Protein AF-A0A1H5TWG8-F1 (afdb_monomer_lite)

pLDDT: mean 92.1, std 9.56, range [38.22, 97.94]

Secondary structure (DSSP, 8-state):
--HHHHTTS-HHHHHHHHHHHHHHHHHHHHHHHTTS-SS--HHHHHHHHHHHHHHHHSSGGGGGGHHHHHHHHHHHHHHHTTSS-HHHHHHHHHHHHHTT-

Foldseek 3Di:
DDLVVLLVDDLLRLLVVLLVLLVVLVVLVVCCVVVVDPDRCNVVSLVVSVVSLVSSCPNPVNVVCNVVSVVLNVLSVCDVVVVDDPVVNNVVSVVSVVVVD

Sequence (101 aa):
MTCENWYKLDIKEQLSNIHGEVKRLIRARNNFRNGTAKEDHSDSYLEKIKNLIFMTYTDPKNFRRERELLEEENEILRWYNGEVDDDYIMRYWKQYTDAIS

Radius of gyration: 13.83 Å; chains: 1; bounding box: 32×29×39 Å

Structure (mmCIF, N/CA/C/O backbone):
data_AF-A0A1H5TWG8-F1
#
_entry.id   AF-A0A1H5TWG8-F1
#
loop_
_atom_site.group_PDB
_atom_site.id
_atom_site.type_symbol
_atom_site.label_atom_id
_atom_site.label_alt_id
_atom_site.label_comp_id
_atom_site.label_asym_id
_atom_site.label_entity_id
_atom_site.label_seq_id
_atom_site.pdbx_PDB_ins_code
_atom_site.Cartn_x
_atom_site.Cartn_y
_atom_site.Cartn_z
_atom_site.occupancy
_atom_site.B_iso_or_equiv
_atom_site.auth_seq_id
_atom_site.auth_comp_id
_atom_site.auth_asym_id
_atom_site.auth_atom_id
_atom_site.pdbx_PDB_model_num
ATOM 1 N N . MET A 1 1 ? 13.201 -5.780 6.011 1.00 65.19 1 MET A N 1
ATOM 2 C CA . MET A 1 1 ? 13.244 -6.136 4.576 1.00 65.19 1 MET A CA 1
ATOM 3 C C . MET A 1 1 ? 14.327 -5.282 3.941 1.00 65.19 1 MET A C 1
ATOM 5 O O . MET A 1 1 ? 14.375 -4.109 4.275 1.00 65.19 1 MET A O 1
ATOM 9 N N . THR A 1 2 ? 15.235 -5.849 3.148 1.00 82.50 2 THR A N 1
ATOM 10 C CA . THR A 1 2 ? 16.319 -5.093 2.486 1.00 82.50 2 THR A CA 1
ATOM 11 C C . THR A 1 2 ? 15.939 -4.781 1.037 1.00 82.50 2 THR A C 1
ATOM 13 O O . THR A 1 2 ? 15.143 -5.522 0.455 1.00 82.50 2 THR A O 1
ATOM 16 N N . CYS A 1 3 ? 16.524 -3.737 0.435 1.00 82.62 3 CYS A N 1
ATOM 17 C CA . CYS A 1 3 ? 16.331 -3.427 -0.990 1.00 82.62 3 CYS A CA 1
ATOM 18 C C . CYS A 1 3 ? 16.688 -4.612 -1.890 1.00 82.62 3 CYS A C 1
ATOM 20 O O . CYS A 1 3 ? 15.927 -4.950 -2.786 1.00 82.62 3 CYS A O 1
ATOM 22 N N . GLU A 1 4 ? 17.772 -5.326 -1.584 1.00 84.69 4 GLU A N 1
ATOM 23 C CA . GLU A 1 4 ? 18.186 -6.510 -2.347 1.00 84.69 4 GLU A CA 1
ATOM 24 C C . GLU A 1 4 ? 17.131 -7.620 -2.370 1.00 84.69 4 GLU A C 1
ATOM 26 O O . GLU A 1 4 ? 16.953 -8.282 -3.388 1.00 84.69 4 GLU A O 1
ATOM 31 N N . ASN A 1 5 ? 16.425 -7.846 -1.258 1.00 90.12 5 ASN A N 1
ATOM 32 C CA . ASN A 1 5 ? 15.358 -8.844 -1.221 1.00 90.12 5 ASN A CA 1
ATOM 33 C C . ASN A 1 5 ? 14.079 -8.332 -1.891 1.00 90.12 5 ASN A C 1
ATOM 35 O O . ASN A 1 5 ? 13.380 -9.120 -2.517 1.00 90.12 5 ASN A O 1
ATOM 39 N N . TRP A 1 6 ? 13.803 -7.028 -1.815 1.00 94.19 6 TRP A N 1
ATOM 40 C CA . TRP A 1 6 ? 12.680 -6.407 -2.521 1.00 94.19 6 TRP A CA 1
ATOM 41 C C . TRP A 1 6 ? 12.845 -6.466 -4.042 1.00 94.19 6 TRP A C 1
ATOM 43 O O . TRP A 1 6 ? 11.889 -6.737 -4.761 1.00 94.19 6 TRP A O 1
ATOM 53 N N . TYR A 1 7 ? 14.067 -6.270 -4.541 1.00 94.50 7 TYR A N 1
ATOM 54 C CA . TYR A 1 7 ? 14.346 -6.219 -5.980 1.00 94.50 7 TYR A CA 1
ATOM 55 C C . TYR A 1 7 ? 14.335 -7.608 -6.637 1.00 94.50 7 TYR A C 1
ATOM 57 O O . TYR A 1 7 ? 14.341 -7.716 -7.862 1.00 94.50 7 TYR A O 1
ATOM 65 N N . LYS A 1 8 ? 14.275 -8.686 -5.848 1.00 94.88 8 LYS A N 1
ATOM 66 C CA . LYS A 1 8 ? 14.068 -10.050 -6.363 1.00 94.88 8 LYS A CA 1
ATOM 67 C C . LYS A 1 8 ? 12.614 -10.334 -6.736 1.00 94.88 8 LYS A C 1
ATOM 69 O O . LYS A 1 8 ? 12.384 -11.222 -7.546 1.00 94.88 8 LYS A O 1
ATOM 74 N N . LEU A 1 9 ? 11.671 -9.601 -6.148 1.00 94.75 9 LEU A N 1
ATOM 75 C CA . LEU A 1 9 ? 10.240 -9.752 -6.401 1.00 94.75 9 LEU A CA 1
ATOM 76 C C . LEU A 1 9 ? 9.872 -9.165 -7.760 1.00 94.75 9 LEU A C 1
ATOM 78 O O . LEU A 1 9 ? 10.418 -8.126 -8.133 1.00 94.75 9 LEU A O 1
ATOM 82 N N . ASP A 1 10 ? 8.933 -9.759 -8.486 1.00 93.56 10 ASP A N 1
ATOM 83 C CA . ASP A 1 10 ? 8.351 -9.085 -9.647 1.00 93.56 10 ASP A CA 1
ATOM 84 C C . ASP A 1 10 ? 7.471 -7.885 -9.223 1.00 93.56 10 ASP A C 1
ATOM 86 O O . ASP A 1 10 ? 7.149 -7.698 -8.047 1.00 93.56 10 ASP A O 1
ATOM 90 N N . ILE A 1 11 ? 7.083 -7.031 -10.176 1.00 92.38 11 ILE A N 1
ATOM 91 C CA . ILE A 1 11 ? 6.276 -5.834 -9.874 1.00 92.38 11 ILE A CA 1
ATOM 92 C C . ILE A 1 11 ? 4.939 -6.183 -9.205 1.00 92.38 11 ILE A C 1
ATOM 94 O O . ILE A 1 11 ? 4.448 -5.444 -8.356 1.00 92.38 11 ILE A O 1
ATOM 98 N N . LYS A 1 12 ? 4.346 -7.326 -9.546 1.00 91.44 12 LYS A N 1
ATOM 99 C CA . LYS A 1 12 ? 3.057 -7.751 -9.005 1.00 91.44 12 LYS A CA 1
ATOM 100 C C . LYS A 1 12 ? 3.206 -8.226 -7.563 1.00 91.44 12 LYS A C 1
ATOM 102 O O . LYS A 1 12 ? 2.372 -7.896 -6.725 1.00 91.44 12 LYS A O 1
ATOM 107 N N . GLU A 1 13 ? 4.275 -8.948 -7.252 1.00 93.88 13 GLU A N 1
ATOM 108 C CA . GLU A 1 13 ? 4.648 -9.328 -5.893 1.00 93.88 13 GLU A CA 1
ATOM 109 C C . GLU A 1 13 ? 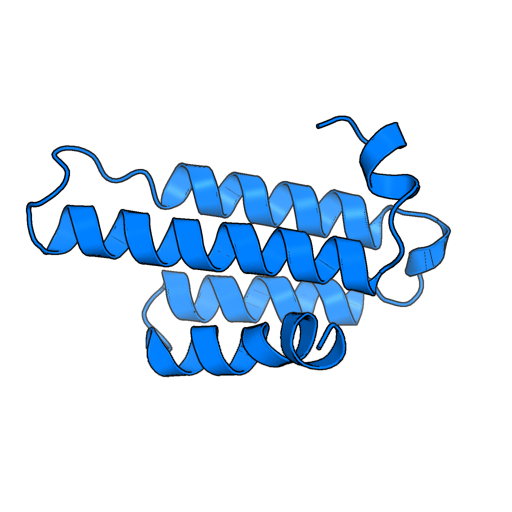4.959 -8.094 -5.037 1.00 93.88 13 GLU A C 1
ATOM 111 O O . GLU A 1 13 ? 4.497 -8.015 -3.896 1.00 93.88 13 GLU A O 1
ATOM 116 N N . GLN A 1 14 ? 5.680 -7.106 -5.579 1.00 95.12 14 GLN A N 1
ATOM 117 C CA . GLN A 1 14 ? 5.945 -5.829 -4.901 1.00 95.12 14 GLN A CA 1
ATOM 118 C C . GLN A 1 14 ? 4.629 -5.106 -4.559 1.00 95.12 14 GLN A C 1
ATOM 120 O O . GLN A 1 14 ? 4.383 -4.785 -3.393 1.00 95.12 14 GLN A O 1
ATOM 125 N N . LEU A 1 15 ? 3.730 -4.947 -5.537 1.00 94.75 15 LEU A N 1
ATOM 126 C CA . LEU A 1 15 ? 2.422 -4.302 -5.348 1.00 94.75 15 LEU A CA 1
ATOM 127 C C . LEU A 1 15 ? 1.492 -5.095 -4.412 1.00 94.75 15 LEU A C 1
ATOM 129 O O . LEU A 1 15 ? 0.803 -4.509 -3.578 1.00 94.75 15 LEU A O 1
ATOM 133 N N . SER A 1 16 ? 1.510 -6.428 -4.474 1.00 94.00 16 SER A N 1
ATOM 134 C CA . SER A 1 16 ? 0.769 -7.301 -3.551 1.00 94.00 16 SER A CA 1
ATOM 135 C C . SER A 1 16 ? 1.247 -7.145 -2.100 1.00 94.00 16 SER A C 1
ATOM 137 O O . SER A 1 16 ? 0.434 -7.063 -1.174 1.00 94.00 16 SER A O 1
ATOM 139 N N . ASN A 1 17 ? 2.561 -7.029 -1.882 1.00 94.94 17 ASN A N 1
ATOM 140 C CA . ASN A 1 17 ? 3.110 -6.745 -0.555 1.00 94.94 17 ASN A CA 1
ATOM 141 C C . ASN A 1 17 ? 2.690 -5.354 -0.054 1.00 94.94 17 ASN A C 1
ATOM 143 O O . ASN A 1 17 ? 2.296 -5.232 1.108 1.00 94.94 17 ASN A O 1
ATOM 147 N N . ILE A 1 18 ? 2.700 -4.332 -0.921 1.00 95.88 18 ILE A N 1
ATOM 148 C CA . ILE A 1 18 ? 2.202 -2.989 -0.578 1.00 95.88 18 ILE A CA 1
ATOM 149 C C . ILE A 1 18 ? 0.714 -3.046 -0.204 1.00 95.88 18 ILE A C 1
ATOM 151 O O . ILE A 1 18 ? 0.339 -2.527 0.847 1.00 95.88 18 ILE A O 1
ATOM 155 N N . HIS A 1 19 ? -0.123 -3.763 -0.963 1.00 95.50 19 HIS A N 1
ATOM 156 C CA . HIS A 1 19 ? -1.532 -3.980 -0.609 1.00 95.50 19 HIS A CA 1
ATOM 157 C C . HIS A 1 19 ? -1.681 -4.613 0.787 1.00 95.50 19 HIS A C 1
ATOM 159 O O . HIS A 1 19 ? -2.549 -4.223 1.573 1.00 95.50 19 HIS A O 1
ATOM 165 N N . GLY A 1 20 ? -0.820 -5.572 1.137 1.00 95.50 20 GLY A N 1
ATOM 166 C CA . GLY A 1 20 ? -0.776 -6.150 2.480 1.00 95.50 20 GLY A CA 1
ATOM 167 C C . GLY A 1 20 ? -0.555 -5.102 3.577 1.00 95.50 20 GLY A C 1
ATOM 168 O O . GLY A 1 20 ? -1.195 -5.174 4.628 1.00 95.50 20 GLY A O 1
ATOM 169 N N . GLU A 1 21 ? 0.298 -4.110 3.331 1.00 96.62 21 GLU A N 1
ATOM 170 C CA . GLU A 1 21 ? 0.524 -2.991 4.250 1.00 96.62 21 GLU A CA 1
ATOM 171 C C . GLU A 1 21 ? -0.637 -1.987 4.249 1.00 96.62 21 GLU A C 1
ATOM 173 O O . GLU A 1 21 ? -1.015 -1.526 5.323 1.00 96.62 21 GLU A O 1
ATOM 178 N N . VAL A 1 22 ? -1.289 -1.735 3.107 1.00 96.69 22 VAL A N 1
ATOM 179 C CA . VAL A 1 22 ? -2.526 -0.927 3.032 1.00 96.69 22 VAL A CA 1
ATOM 180 C C . VAL A 1 22 ? -3.623 -1.522 3.922 1.00 96.69 22 VAL A C 1
ATOM 182 O O . VAL A 1 22 ? -4.247 -0.813 4.712 1.00 96.69 22 VAL A O 1
ATOM 185 N N . LYS A 1 23 ? -3.808 -2.849 3.903 1.00 96.38 23 LYS A N 1
ATOM 186 C CA . LYS A 1 23 ? -4.756 -3.527 4.810 1.00 96.38 23 LYS A CA 1
ATOM 187 C C . LYS A 1 23 ? -4.402 -3.316 6.283 1.00 96.38 23 LYS A C 1
ATOM 189 O O . LYS A 1 23 ? -5.294 -3.158 7.119 1.00 96.38 23 LYS A O 1
ATOM 194 N N . ARG A 1 24 ? -3.108 -3.338 6.622 1.00 96.69 24 ARG A N 1
ATOM 195 C CA . ARG A 1 24 ? -2.637 -3.112 8.000 1.00 96.69 24 ARG A CA 1
ATOM 196 C C . ARG A 1 24 ? -2.827 -1.662 8.429 1.00 96.69 24 ARG A C 1
ATOM 198 O O . ARG A 1 24 ? -3.261 -1.446 9.556 1.00 96.69 24 ARG A O 1
ATOM 205 N N . LEU A 1 25 ? -2.579 -0.714 7.529 1.00 97.44 25 LEU A N 1
ATOM 206 C CA . LEU A 1 25 ? -2.832 0.711 7.712 1.00 97.44 25 LEU A CA 1
ATOM 207 C C . LEU A 1 25 ? -4.310 0.973 8.054 1.00 97.44 25 LEU A C 1
ATOM 209 O O . LEU A 1 25 ? -4.606 1.555 9.099 1.00 97.44 25 LEU A O 1
ATOM 213 N N . ILE A 1 26 ? -5.235 0.461 7.234 1.00 96.38 26 ILE A N 1
ATOM 214 C CA . ILE A 1 26 ? -6.686 0.582 7.461 1.00 96.38 26 ILE A CA 1
ATOM 215 C C . ILE A 1 26 ? -7.077 -0.034 8.804 1.00 96.38 26 ILE A C 1
ATOM 217 O O . ILE A 1 26 ? -7.763 0.588 9.617 1.00 96.38 26 ILE A O 1
ATOM 221 N N . ARG A 1 27 ? -6.593 -1.252 9.077 1.00 96.69 27 ARG A N 1
ATOM 222 C CA . ARG A 1 27 ? -6.879 -1.949 10.334 1.00 96.69 27 ARG A CA 1
ATOM 223 C C . ARG A 1 27 ? -6.359 -1.185 11.551 1.00 96.69 27 ARG A C 1
ATOM 225 O O . ARG A 1 27 ? -7.063 -1.135 12.555 1.00 96.69 27 ARG A O 1
ATOM 232 N N . ALA A 1 28 ? -5.161 -0.608 11.481 1.00 96.19 28 ALA A N 1
ATOM 233 C CA . ALA A 1 28 ? -4.587 0.181 12.569 1.00 96.19 28 ALA A CA 1
ATOM 234 C C . ALA A 1 28 ? -5.460 1.404 12.882 1.00 96.19 28 ALA A C 1
ATOM 236 O O . ALA A 1 28 ? -5.881 1.567 14.028 1.00 96.19 28 ALA A O 1
ATOM 237 N N . ARG A 1 29 ? -5.829 2.173 11.847 1.00 95.88 29 ARG A N 1
ATOM 238 C CA . ARG A 1 29 ? -6.721 3.335 11.972 1.00 95.88 29 ARG A CA 1
ATOM 239 C C . ARG A 1 29 ? -8.070 2.952 12.581 1.00 95.88 29 ARG A C 1
ATOM 241 O O . ARG A 1 29 ? -8.553 3.612 13.498 1.00 95.88 29 ARG A O 1
ATOM 248 N N . ASN A 1 30 ? -8.676 1.867 12.101 1.00 95.62 30 ASN A N 1
ATOM 249 C CA . ASN A 1 30 ? -9.989 1.426 12.573 1.00 95.62 30 ASN A CA 1
ATOM 250 C C . ASN A 1 30 ? -9.948 0.895 14.005 1.00 95.62 30 ASN A C 1
ATOM 252 O O . ASN A 1 30 ? -10.844 1.210 14.783 1.00 95.62 30 ASN A O 1
ATOM 256 N N . ASN A 1 31 ? -8.897 0.157 14.373 1.00 96.38 31 ASN A N 1
ATOM 257 C CA . ASN A 1 31 ? -8.692 -0.302 15.745 1.00 96.38 31 ASN A CA 1
ATOM 258 C C . ASN A 1 31 ? -8.525 0.864 16.726 1.00 96.38 31 ASN A C 1
ATOM 260 O O . ASN A 1 31 ? -8.987 0.777 17.859 1.00 96.38 31 ASN A O 1
ATOM 264 N N . PHE A 1 32 ? -7.855 1.942 16.321 1.00 96.06 32 PHE A N 1
ATOM 265 C CA . PHE A 1 32 ? -7.745 3.130 17.161 1.00 96.06 32 PHE A CA 1
ATOM 266 C C . PHE A 1 32 ? -9.098 3.849 17.272 1.00 96.06 32 PHE A C 1
ATOM 268 O O . PHE A 1 32 ? -9.599 4.074 18.372 1.00 96.06 32 PHE A O 1
ATOM 275 N N . ARG A 1 33 ? -9.757 4.112 16.134 1.00 94.19 33 ARG A N 1
ATOM 276 C CA . ARG A 1 33 ? -11.063 4.798 16.081 1.00 94.19 33 ARG A CA 1
ATOM 277 C C . ARG A 1 33 ? -12.169 4.087 16.861 1.00 94.19 33 ARG A C 1
ATOM 279 O O . ARG A 1 33 ? -13.025 4.755 17.431 1.00 94.19 33 ARG A O 1
ATOM 286 N N . ASN A 1 34 ? -12.175 2.755 16.879 1.00 96.06 34 ASN A N 1
ATOM 287 C CA . ASN A 1 34 ? -13.185 1.968 17.591 1.00 96.06 34 ASN A CA 1
ATOM 288 C C . ASN A 1 34 ? -12.790 1.624 19.043 1.00 96.06 34 ASN A C 1
ATOM 290 O O . ASN A 1 34 ? -13.517 0.886 19.707 1.00 96.06 34 ASN A O 1
ATOM 294 N N . GLY A 1 35 ? -11.648 2.123 19.531 1.00 94.88 35 GLY A N 1
ATOM 295 C CA . GLY A 1 35 ? -11.166 1.891 20.895 1.00 94.88 35 GLY A CA 1
ATOM 296 C C . GLY A 1 35 ? -10.581 0.497 21.157 1.00 9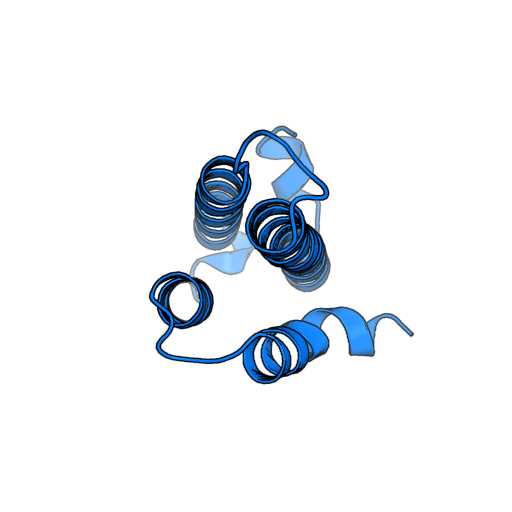4.88 35 GLY A C 1
ATOM 297 O O . GLY A 1 35 ? -10.305 0.165 22.309 1.00 94.88 35 GLY A O 1
ATOM 298 N N . THR A 1 36 ? -10.368 -0.324 20.123 1.00 96.50 36 THR A N 1
ATOM 299 C CA . THR A 1 36 ? -9.693 -1.631 20.250 1.00 96.50 36 THR A CA 1
ATOM 300 C C . THR A 1 36 ? -8.201 -1.471 20.561 1.00 96.50 36 THR A C 1
ATOM 302 O O . THR A 1 36 ? -7.628 -2.291 21.279 1.00 96.50 36 THR A O 1
ATOM 305 N N . ALA A 1 37 ? -7.559 -0.428 20.027 1.00 94.56 37 ALA A N 1
ATOM 306 C CA . ALA A 1 37 ? -6.157 -0.093 20.269 1.00 94.56 37 ALA A CA 1
ATOM 307 C C . ALA A 1 37 ? -6.030 1.234 21.030 1.00 94.56 37 ALA A C 1
ATOM 309 O O . ALA A 1 37 ? -6.788 2.171 20.796 1.00 94.56 37 ALA A O 1
ATOM 310 N N . LYS A 1 38 ? -5.043 1.310 21.932 1.00 92.62 38 LYS A N 1
ATOM 311 C CA . LYS A 1 38 ? -4.742 2.524 22.713 1.00 92.62 38 LYS A CA 1
ATOM 312 C C . LYS A 1 38 ? -3.941 3.564 21.929 1.00 92.62 38 LYS A C 1
ATOM 314 O O . LYS A 1 38 ? -3.996 4.739 22.264 1.00 92.62 38 LYS A O 1
ATOM 319 N N . GLU A 1 39 ? -3.193 3.121 20.925 1.00 93.75 39 GLU A N 1
ATOM 320 C CA . GLU A 1 39 ? -2.309 3.947 20.107 1.00 93.75 39 GLU A CA 1
ATOM 321 C C . GLU A 1 39 ? -2.697 3.817 18.635 1.00 93.75 39 GLU A C 1
ATOM 323 O O . GLU A 1 39 ? -3.113 2.742 18.187 1.00 93.75 39 GLU A O 1
ATOM 328 N N . ASP A 1 40 ? -2.551 4.912 17.889 1.00 93.31 40 ASP A N 1
ATOM 329 C CA . ASP A 1 40 ? -2.707 4.913 16.441 1.00 93.31 40 ASP A CA 1
ATOM 330 C C . ASP A 1 40 ? -1.361 4.601 15.780 1.00 93.31 40 ASP A C 1
ATOM 332 O O . ASP A 1 40 ? -0.400 5.361 15.882 1.00 93.31 40 ASP A O 1
ATOM 336 N N . HIS A 1 41 ? -1.285 3.457 15.104 1.00 93.19 41 HIS A N 1
ATOM 337 C CA . HIS A 1 41 ? -0.100 3.051 14.347 1.00 93.19 41 HIS A CA 1
ATOM 338 C C . HIS A 1 41 ? -0.247 3.290 12.840 1.00 93.19 41 HIS A C 1
ATOM 340 O O . HIS A 1 41 ? 0.600 2.825 12.073 1.00 93.19 41 HIS A O 1
ATOM 346 N N . SER A 1 42 ? -1.311 3.967 12.396 1.00 94.12 42 SER A N 1
ATOM 347 C CA . SER A 1 42 ? -1.551 4.218 10.973 1.00 94.12 42 SER A CA 1
ATOM 348 C C . SER A 1 42 ? -0.377 4.955 10.319 1.00 94.12 42 SER A C 1
ATOM 350 O O . SER A 1 42 ? 0.124 4.491 9.299 1.00 94.12 42 SER A O 1
ATOM 352 N N . ASP A 1 43 ? 0.179 5.980 10.961 1.00 95.12 43 ASP A N 1
ATOM 353 C CA . ASP A 1 43 ? 1.335 6.738 10.449 1.00 95.12 43 ASP A CA 1
ATOM 354 C C . ASP A 1 43 ? 2.550 5.850 10.163 1.00 95.12 43 ASP A C 1
ATOM 356 O O . ASP A 1 43 ? 3.201 5.973 9.127 1.00 95.12 43 ASP A O 1
ATOM 360 N N . SER A 1 44 ? 2.829 4.889 11.048 1.00 96.00 44 SER A N 1
ATOM 361 C CA . SER A 1 44 ? 3.946 3.958 10.869 1.00 96.00 44 SER A CA 1
ATOM 362 C C . SER A 1 44 ? 3.758 3.069 9.636 1.00 96.00 44 SER A C 1
ATOM 364 O O . SER A 1 44 ? 4.716 2.815 8.900 1.00 96.00 44 SER A O 1
ATOM 366 N N . TYR A 1 45 ? 2.527 2.617 9.379 1.00 96.81 45 TYR A N 1
ATOM 367 C CA . TYR A 1 45 ? 2.222 1.852 8.172 1.00 96.81 45 TYR A CA 1
ATOM 368 C C . TYR A 1 45 ? 2.262 2.719 6.914 1.00 96.81 45 TYR A C 1
ATOM 370 O O . TYR A 1 45 ? 2.758 2.250 5.890 1.00 96.81 45 TYR A O 1
ATOM 378 N N . LEU A 1 46 ? 1.804 3.971 6.986 1.00 97.44 46 LEU A N 1
ATOM 379 C CA . LEU A 1 46 ? 1.880 4.907 5.865 1.00 97.44 46 LEU A CA 1
ATOM 380 C C . LEU A 1 46 ? 3.335 5.161 5.452 1.00 97.44 46 LEU A C 1
ATOM 382 O O . LEU A 1 46 ? 3.675 5.015 4.280 1.00 97.44 46 LEU A O 1
ATOM 386 N N . GLU A 1 47 ? 4.217 5.458 6.405 1.00 97.06 47 GLU A N 1
ATOM 387 C CA . GLU A 1 47 ? 5.640 5.669 6.114 1.00 97.06 47 GLU A CA 1
ATOM 388 C C . GLU A 1 47 ? 6.304 4.407 5.555 1.00 97.06 47 GLU A C 1
ATOM 390 O O . GLU A 1 47 ? 7.127 4.465 4.638 1.00 97.06 47 GLU A O 1
ATOM 395 N N . LYS A 1 48 ? 5.914 3.226 6.042 1.00 96.38 48 LYS A N 1
ATOM 396 C CA . LYS A 1 48 ? 6.384 1.963 5.467 1.00 96.38 48 LYS A CA 1
ATOM 397 C C . LYS A 1 48 ? 5.927 1.789 4.016 1.00 96.38 48 LYS A C 1
ATOM 399 O O . LYS A 1 48 ? 6.736 1.390 3.185 1.00 96.38 48 LYS A O 1
ATOM 404 N N . ILE A 1 49 ? 4.669 2.092 3.707 1.00 96.69 49 ILE A N 1
ATOM 405 C CA . ILE A 1 49 ? 4.123 2.037 2.345 1.00 96.69 49 ILE A CA 1
ATOM 406 C C . ILE A 1 49 ? 4.899 2.969 1.414 1.00 96.69 49 ILE A C 1
ATOM 408 O O . ILE A 1 49 ? 5.355 2.509 0.370 1.00 96.69 49 ILE A O 1
ATOM 412 N N . LYS A 1 50 ? 5.111 4.233 1.803 1.00 96.25 50 LYS A N 1
ATOM 413 C CA . LYS A 1 50 ? 5.886 5.196 1.001 1.00 96.25 50 LYS A CA 1
ATOM 414 C C . LYS A 1 50 ? 7.289 4.682 0.703 1.00 96.25 50 LYS A C 1
ATOM 416 O O . LYS A 1 50 ? 7.739 4.725 -0.436 1.00 96.25 50 LYS A O 1
ATOM 421 N N . ASN A 1 51 ? 7.954 4.104 1.704 1.00 95.81 51 ASN A N 1
ATOM 422 C CA . ASN A 1 51 ? 9.264 3.483 1.512 1.00 95.81 51 ASN A CA 1
ATOM 423 C C . ASN A 1 51 ? 9.217 2.303 0.528 1.00 95.81 51 ASN A C 1
ATOM 425 O O . ASN A 1 51 ? 10.113 2.162 -0.300 1.00 95.81 51 ASN A O 1
ATOM 429 N N . LEU A 1 52 ? 8.181 1.461 0.578 1.00 96.12 52 LEU A N 1
ATOM 430 C CA . LEU A 1 52 ? 8.028 0.355 -0.372 1.00 96.12 52 LEU A CA 1
ATOM 431 C C . LEU A 1 52 ? 7.741 0.853 -1.794 1.00 96.12 52 LEU A C 1
ATOM 433 O O . LEU A 1 52 ? 8.304 0.309 -2.743 1.00 96.12 52 LEU A O 1
ATOM 437 N N . ILE A 1 53 ? 6.920 1.893 -1.957 1.00 95.38 53 ILE A 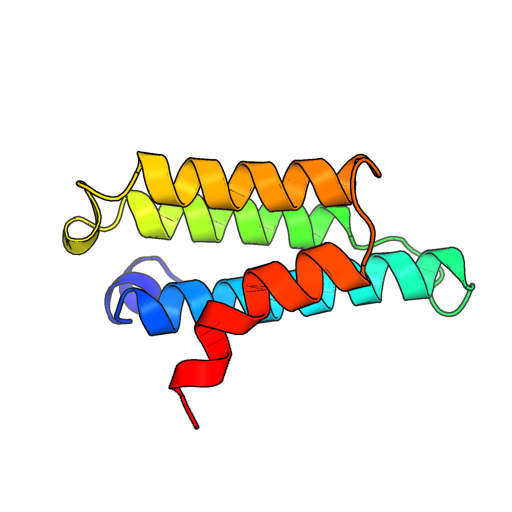N 1
ATOM 438 C CA . ILE A 1 53 ? 6.681 2.548 -3.253 1.00 95.38 53 ILE A CA 1
ATOM 439 C C . ILE A 1 53 ? 7.991 3.132 -3.787 1.00 95.38 53 ILE A C 1
ATOM 441 O O . ILE A 1 53 ? 8.367 2.836 -4.923 1.00 95.38 53 ILE A O 1
ATOM 445 N N . PHE A 1 54 ? 8.742 3.841 -2.939 1.00 93.75 54 PHE A N 1
ATOM 446 C CA . PHE A 1 54 ? 10.070 4.362 -3.255 1.00 93.75 54 PHE A CA 1
ATOM 447 C C . PHE A 1 54 ? 11.014 3.277 -3.765 1.00 93.75 54 PHE A C 1
ATOM 449 O O . PHE A 1 54 ? 11.580 3.381 -4.855 1.00 93.75 54 PHE A O 1
ATOM 456 N N . MET A 1 55 ? 11.139 2.182 -3.017 1.00 94.56 55 MET A N 1
ATOM 457 C CA . MET A 1 55 ? 11.947 1.033 -3.426 1.00 94.56 55 MET A CA 1
ATOM 458 C C . MET A 1 55 ? 11.438 0.403 -4.730 1.00 94.56 55 MET A C 1
ATOM 460 O O . MET A 1 55 ? 12.225 -0.126 -5.505 1.00 94.56 55 MET A O 1
ATOM 464 N N . THR A 1 56 ? 10.132 0.443 -4.989 1.00 95.12 56 THR A N 1
ATOM 465 C CA . THR A 1 56 ? 9.535 -0.149 -6.192 1.00 95.12 56 THR A CA 1
ATOM 466 C C . THR A 1 56 ? 9.859 0.660 -7.440 1.00 95.12 56 THR A C 1
ATOM 468 O O . THR A 1 56 ? 10.221 0.054 -8.445 1.00 95.12 56 THR A O 1
ATOM 471 N N . TYR A 1 57 ? 9.781 1.995 -7.405 1.00 92.31 57 TYR A N 1
ATOM 472 C CA . TYR A 1 57 ? 10.093 2.799 -8.595 1.00 92.31 57 TYR A CA 1
ATOM 473 C C . TYR A 1 57 ? 11.600 3.005 -8.801 1.00 92.31 57 TYR A C 1
ATOM 475 O O . TYR A 1 57 ? 12.041 3.188 -9.934 1.00 92.31 57 TYR A O 1
ATOM 483 N N . THR A 1 58 ? 12.398 2.939 -7.729 1.00 92.00 58 THR A N 1
ATOM 484 C CA . THR A 1 58 ? 13.872 2.969 -7.812 1.00 92.00 58 THR A CA 1
ATOM 485 C C . THR A 1 58 ? 14.487 1.619 -8.183 1.00 92.00 58 THR A C 1
ATOM 487 O O . THR A 1 58 ? 15.695 1.530 -8.416 1.00 92.00 58 THR A O 1
ATOM 490 N N . ASP A 1 59 ? 13.676 0.565 -8.276 1.00 93.69 59 ASP A N 1
ATOM 491 C CA . ASP A 1 59 ? 14.079 -0.701 -8.870 1.00 93.69 59 ASP A CA 1
ATOM 492 C C . ASP A 1 59 ? 14.353 -0.498 -10.374 1.00 93.69 59 ASP A C 1
ATOM 494 O O . ASP A 1 59 ? 13.442 -0.103 -11.114 1.00 93.69 59 ASP A O 1
ATOM 498 N N . PRO A 1 60 ? 15.572 -0.784 -10.875 1.00 91.88 60 PRO A N 1
ATOM 499 C CA . PRO A 1 60 ? 15.925 -0.555 -12.275 1.00 91.88 60 PRO A CA 1
ATOM 500 C C . PRO A 1 60 ? 14.974 -1.209 -13.283 1.00 91.88 60 PRO A C 1
ATOM 502 O O . PRO A 1 60 ? 14.820 -0.700 -14.395 1.00 91.88 60 PRO A O 1
ATOM 505 N N . LYS A 1 61 ? 14.303 -2.311 -12.916 1.00 93.62 61 LYS A N 1
ATOM 506 C CA . LYS A 1 61 ? 13.341 -2.980 -13.810 1.00 93.62 61 LYS A CA 1
ATOM 507 C C . LYS A 1 61 ? 12.009 -2.232 -13.949 1.00 93.62 61 LYS A C 1
ATOM 509 O O . LYS A 1 61 ? 11.286 -2.453 -14.918 1.00 93.62 61 LYS A O 1
ATOM 514 N N . ASN A 1 62 ? 11.710 -1.326 -13.021 1.00 92.81 62 ASN A N 1
ATOM 515 C CA . ASN A 1 62 ? 10.453 -0.588 -12.939 1.00 92.81 62 ASN A CA 1
ATOM 516 C C . ASN A 1 62 ? 10.592 0.892 -13.317 1.00 92.81 62 ASN A C 1
ATOM 518 O O . ASN A 1 62 ? 9.606 1.614 -13.230 1.00 92.81 62 ASN A O 1
ATOM 522 N N . PHE A 1 63 ? 11.760 1.360 -13.773 1.00 85.88 63 PHE A N 1
ATOM 523 C CA . PHE A 1 63 ? 12.037 2.797 -13.952 1.00 85.88 63 PHE A CA 1
ATOM 524 C C . PHE A 1 63 ? 11.001 3.561 -14.804 1.00 85.88 63 PHE A C 1
ATOM 526 O O . PHE A 1 63 ? 10.803 4.756 -14.627 1.00 85.88 63 PHE A O 1
ATOM 533 N N . ARG A 1 64 ? 10.321 2.884 -15.742 1.00 90.56 64 ARG A N 1
ATOM 534 C CA . ARG A 1 64 ? 9.282 3.488 -16.601 1.00 90.56 64 ARG A CA 1
ATOM 535 C C . ARG A 1 64 ? 7.918 3.639 -15.921 1.00 90.56 64 ARG A C 1
ATOM 537 O O . ARG A 1 64 ? 7.024 4.232 -16.512 1.00 90.56 64 ARG A O 1
ATOM 544 N N . ARG A 1 65 ? 7.755 3.077 -14.724 1.00 90.94 65 ARG A N 1
ATOM 545 C CA . ARG A 1 65 ? 6.504 3.019 -13.956 1.00 90.94 65 ARG A CA 1
ATOM 546 C C . ARG A 1 65 ? 6.470 4.018 -12.803 1.00 90.94 65 ARG A C 1
ATOM 548 O O . ARG A 1 65 ? 5.546 3.974 -12.006 1.00 90.94 65 ARG A O 1
ATOM 555 N N . GLU A 1 66 ? 7.450 4.917 -12.702 1.00 90.94 66 GLU A N 1
ATOM 556 C CA . GLU A 1 66 ? 7.507 5.932 -11.640 1.00 90.94 66 GLU A CA 1
ATOM 557 C C . GLU A 1 66 ? 6.189 6.698 -11.515 1.00 90.94 66 GLU A C 1
ATOM 559 O O . GLU A 1 66 ? 5.628 6.785 -10.430 1.00 90.94 66 GLU A O 1
ATOM 564 N N . ARG A 1 67 ? 5.643 7.171 -12.640 1.00 92.75 67 ARG A N 1
ATOM 565 C CA . ARG A 1 67 ? 4.365 7.883 -12.643 1.00 92.75 67 ARG A CA 1
ATOM 566 C C . ARG A 1 67 ? 3.211 7.026 -12.115 1.00 92.75 67 ARG A C 1
ATOM 568 O O . ARG A 1 67 ? 2.453 7.518 -11.292 1.00 92.75 67 ARG A O 1
ATOM 575 N N . GLU A 1 68 ? 3.095 5.778 -12.572 1.00 92.44 68 GLU A N 1
ATOM 576 C CA . GLU A 1 68 ? 2.066 4.842 -12.089 1.00 92.44 68 GLU A CA 1
ATOM 577 C C . GLU A 1 68 ? 2.186 4.680 -10.566 1.00 92.44 68 GLU A C 1
ATOM 579 O O . GLU A 1 68 ? 1.212 4.818 -9.843 1.00 92.44 68 GLU A O 1
ATOM 584 N N . LEU A 1 69 ? 3.404 4.483 -10.059 1.00 93.62 69 LEU A N 1
ATOM 585 C CA . LEU A 1 69 ? 3.670 4.264 -8.635 1.00 93.62 69 LEU A CA 1
ATOM 586 C C . LEU A 1 69 ? 3.413 5.508 -7.768 1.00 93.62 69 LEU A C 1
ATOM 588 O O . LEU A 1 69 ? 2.976 5.374 -6.627 1.00 93.62 69 LEU A O 1
ATOM 592 N N . LEU A 1 70 ? 3.633 6.710 -8.304 1.00 92.50 70 LEU A N 1
ATOM 593 C CA . LEU A 1 70 ? 3.240 7.958 -7.641 1.00 92.50 70 LEU A CA 1
ATOM 594 C C . LEU A 1 70 ? 1.714 8.140 -7.624 1.00 92.50 70 LEU A C 1
ATOM 596 O O . LEU A 1 70 ? 1.168 8.660 -6.652 1.00 92.50 70 LEU A O 1
ATOM 600 N N . GLU A 1 71 ? 1.010 7.707 -8.673 1.00 94.44 71 GLU A N 1
ATOM 601 C CA . GLU A 1 71 ? -0.459 7.669 -8.688 1.00 94.44 71 GLU A CA 1
ATOM 602 C C . GLU A 1 71 ? -0.985 6.693 -7.611 1.00 94.44 71 GLU A C 1
ATOM 604 O O . GLU A 1 71 ? -1.885 7.060 -6.855 1.00 94.44 71 GLU A O 1
ATOM 609 N N . GLU A 1 72 ? -0.347 5.529 -7.430 1.00 94.38 72 GLU A N 1
ATOM 610 C CA . GLU A 1 72 ? -0.657 4.591 -6.335 1.00 94.38 72 GLU A CA 1
ATOM 611 C C . GLU A 1 72 ? -0.464 5.206 -4.938 1.00 94.38 72 GLU A C 1
ATOM 613 O O . GLU A 1 72 ? -1.296 5.010 -4.047 1.00 94.38 72 GLU A O 1
ATOM 618 N N . GLU A 1 73 ? 0.619 5.963 -4.728 1.00 95.56 73 GLU A N 1
ATOM 619 C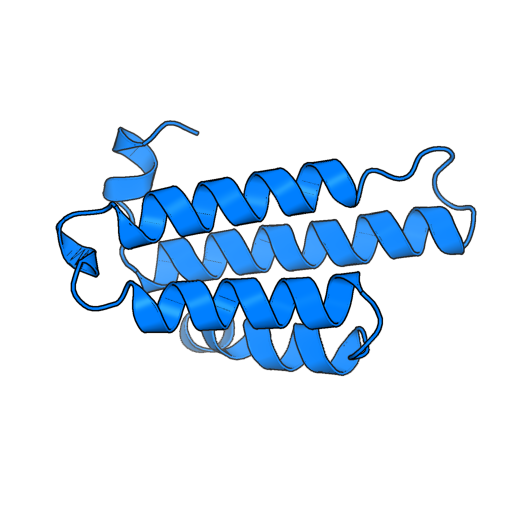 CA . GLU A 1 73 ? 0.852 6.678 -3.467 1.00 95.56 73 GLU A CA 1
ATOM 620 C C . GLU A 1 73 ? -0.242 7.719 -3.208 1.00 95.56 73 GLU A C 1
ATOM 622 O O . GLU A 1 73 ? -0.783 7.793 -2.100 1.00 95.56 73 GLU A O 1
ATOM 627 N N . ASN A 1 74 ? -0.611 8.485 -4.238 1.00 96.62 74 ASN A N 1
ATOM 628 C CA . ASN A 1 74 ? -1.653 9.501 -4.139 1.00 96.62 74 ASN A CA 1
ATOM 629 C C . ASN A 1 74 ? -2.998 8.899 -3.725 1.00 96.62 74 ASN A C 1
ATOM 631 O O . ASN A 1 74 ? -3.673 9.474 -2.876 1.00 96.62 74 ASN A O 1
ATOM 635 N N . GLU A 1 75 ? -3.378 7.731 -4.245 1.00 96.81 75 GLU A N 1
ATOM 636 C CA . GLU A 1 75 ? -4.625 7.070 -3.842 1.00 96.81 75 GLU A CA 1
ATOM 637 C C . GLU A 1 75 ? -4.640 6.692 -2.353 1.00 96.81 75 GLU A C 1
ATOM 639 O O . GLU A 1 75 ? -5.654 6.858 -1.666 1.00 96.81 75 GLU A O 1
ATOM 644 N N . ILE A 1 76 ? -3.497 6.268 -1.807 1.00 96.50 76 ILE A N 1
ATOM 645 C CA . ILE A 1 76 ? -3.364 6.007 -0.367 1.00 96.50 76 ILE A CA 1
ATOM 646 C C . ILE A 1 76 ? -3.461 7.309 0.434 1.00 96.50 76 ILE A C 1
ATOM 648 O O . ILE A 1 76 ? -4.113 7.331 1.481 1.00 96.50 76 ILE A O 1
ATOM 652 N N . LEU A 1 77 ? -2.856 8.399 -0.047 1.00 97.12 77 LEU A N 1
ATOM 653 C CA . LEU A 1 77 ? -2.932 9.706 0.613 1.00 97.12 77 LEU A CA 1
ATOM 654 C C . LEU A 1 77 ? -4.352 10.275 0.604 1.00 97.12 77 LEU A C 1
ATOM 656 O O . LEU A 1 77 ? -4.808 10.759 1.639 1.00 97.12 77 LEU A O 1
ATOM 660 N N . ARG A 1 78 ? -5.088 10.143 -0.507 1.00 97.94 78 ARG A N 1
ATOM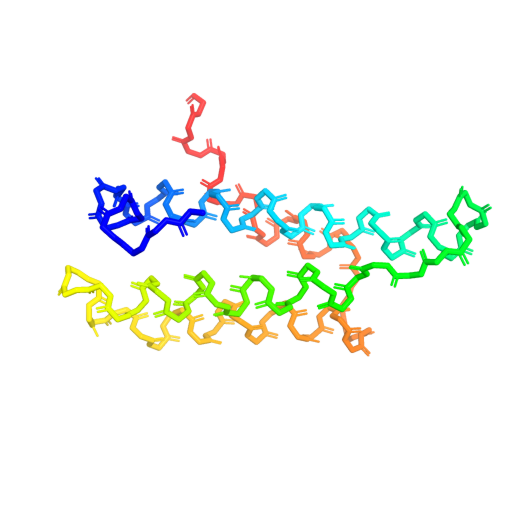 661 C CA . ARG A 1 78 ? -6.512 10.510 -0.588 1.00 97.94 78 ARG A CA 1
ATOM 662 C C . ARG A 1 78 ? -7.321 9.780 0.483 1.00 97.94 78 ARG A C 1
ATOM 664 O O . ARG A 1 78 ? -8.112 10.394 1.198 1.00 97.94 78 ARG A O 1
ATOM 671 N N . TRP A 1 79 ? -7.087 8.479 0.655 1.00 97.44 79 TRP A N 1
ATOM 672 C CA . TRP A 1 79 ? -7.734 7.700 1.716 1.00 97.44 79 TRP A CA 1
ATOM 673 C C . TRP A 1 79 ? -7.310 8.144 3.123 1.00 97.44 79 TRP A C 1
ATOM 675 O O . TRP A 1 79 ? -8.141 8.243 4.036 1.00 97.44 79 TRP A O 1
ATOM 685 N N . TYR A 1 80 ? -6.018 8.409 3.314 1.00 95.94 80 TYR A N 1
ATOM 686 C CA . TYR A 1 80 ? -5.462 8.799 4.607 1.00 95.94 80 TYR A CA 1
ATOM 687 C C . TYR A 1 80 ? -6.010 10.164 5.056 1.00 95.94 80 TYR A C 1
ATOM 689 O O . TYR A 1 80 ? -6.413 10.311 6.210 1.00 95.94 80 TYR A O 1
ATOM 697 N N . ASN A 1 81 ? -6.159 11.100 4.115 1.00 96.31 81 ASN A N 1
ATOM 698 C CA . ASN A 1 81 ? -6.754 12.425 4.313 1.00 96.31 81 ASN A CA 1
ATOM 699 C C . ASN A 1 81 ? -8.290 12.405 4.432 1.00 96.31 81 ASN A C 1
ATOM 701 O O . ASN A 1 81 ? -8.898 13.437 4.713 1.00 96.31 81 ASN A O 1
ATOM 705 N N . GLY A 1 82 ? -8.933 11.248 4.236 1.00 95.50 82 GLY A N 1
ATOM 706 C CA . GLY A 1 82 ? -10.386 11.097 4.337 1.00 95.50 82 GLY A CA 1
ATOM 707 C C . GLY A 1 82 ? -11.168 11.569 3.108 1.00 95.50 82 GLY A C 1
ATOM 708 O O . GLY A 1 82 ? -12.373 11.780 3.209 1.00 95.50 82 GLY A O 1
ATOM 709 N N . GLU A 1 83 ? -10.513 11.720 1.955 1.00 97.62 83 GLU A N 1
ATOM 710 C CA . GLU A 1 83 ? -11.162 12.068 0.683 1.00 97.62 83 GLU A CA 1
ATOM 711 C C . GLU A 1 83 ? -11.914 10.880 0.065 1.00 97.62 83 GLU A C 1
ATOM 713 O O . GLU A 1 83 ? -12.837 11.067 -0.729 1.00 97.62 83 GLU A O 1
ATOM 718 N N . VAL A 1 84 ? -11.518 9.654 0.421 1.00 97.12 84 VAL A N 1
ATOM 719 C CA . VAL A 1 84 ? -12.162 8.398 0.014 1.00 97.12 84 VAL A CA 1
ATOM 720 C C . VAL A 1 84 ? -12.272 7.434 1.198 1.00 97.12 84 VAL A C 1
ATOM 722 O O . VAL A 1 84 ? -11.505 7.517 2.160 1.00 97.12 84 VAL A O 1
ATOM 725 N N . ASP A 1 85 ? -13.241 6.520 1.135 1.00 96.56 85 ASP A N 1
ATOM 726 C CA . ASP A 1 85 ? -13.548 5.576 2.213 1.00 96.56 85 ASP A CA 1
ATOM 72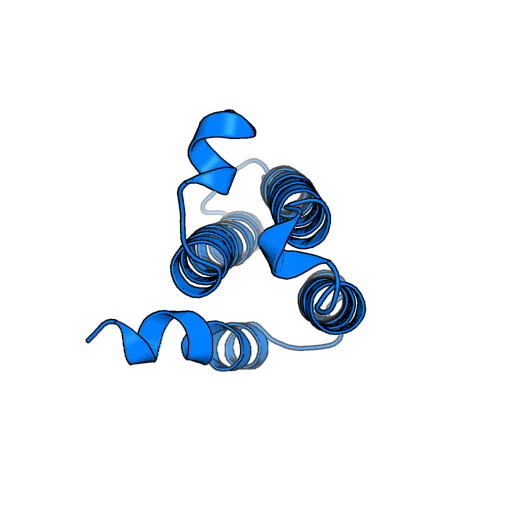7 C C . ASP A 1 85 ? -12.727 4.270 2.151 1.00 96.56 85 ASP A C 1
ATOM 729 O O . ASP A 1 85 ? -11.968 4.008 1.212 1.00 96.56 85 ASP A O 1
ATOM 733 N N . ASP A 1 86 ? -12.859 3.451 3.200 1.00 95.88 86 ASP A N 1
ATOM 734 C CA . ASP A 1 86 ? -12.178 2.155 3.310 1.00 95.88 86 ASP A CA 1
ATOM 735 C C . ASP A 1 86 ? -12.574 1.201 2.173 1.00 95.88 86 ASP A C 1
ATOM 737 O O . ASP A 1 86 ? -11.723 0.495 1.629 1.00 95.88 86 ASP A O 1
ATOM 741 N N . ASP A 1 87 ? -13.848 1.196 1.776 1.00 95.50 87 ASP A N 1
ATOM 742 C CA . ASP A 1 87 ? -14.361 0.311 0.728 1.00 95.50 87 ASP A CA 1
ATOM 743 C C . ASP A 1 87 ? -13.786 0.664 -0.648 1.00 95.50 87 ASP A C 1
ATOM 745 O O . ASP A 1 87 ? -13.524 -0.217 -1.475 1.00 95.50 87 ASP A O 1
ATOM 749 N N . TYR A 1 88 ? -13.595 1.952 -0.926 1.00 96.44 88 TYR A N 1
ATOM 750 C CA . TYR A 1 88 ? -12.943 2.441 -2.130 1.00 96.44 88 TYR A CA 1
ATOM 751 C C . TYR A 1 88 ? -11.491 1.974 -2.192 1.00 96.44 88 TYR A C 1
ATOM 753 O O . TYR A 1 88 ? -11.131 1.269 -3.137 1.00 96.44 88 TYR A O 1
ATOM 761 N N . ILE A 1 89 ? -10.675 2.299 -1.180 1.00 95.62 89 ILE A N 1
ATOM 762 C CA . ILE A 1 89 ? -9.235 2.002 -1.234 1.00 95.62 89 ILE A CA 1
ATOM 763 C C . ILE A 1 89 ? -8.978 0.490 -1.257 1.00 95.62 89 ILE A C 1
ATOM 765 O O . ILE A 1 89 ? -8.082 0.015 -1.956 1.00 95.62 89 ILE A O 1
ATOM 769 N N . MET A 1 90 ? -9.814 -0.291 -0.562 1.00 94.19 90 MET A N 1
ATOM 770 C CA . MET A 1 90 ? -9.723 -1.749 -0.561 1.00 94.19 90 MET A CA 1
ATOM 771 C C . MET A 1 90 ? -10.042 -2.342 -1.928 1.00 94.19 90 MET A C 1
ATOM 773 O O . MET A 1 90 ? -9.351 -3.263 -2.358 1.00 94.19 90 MET A O 1
ATOM 777 N N . ARG A 1 91 ? -11.066 -1.830 -2.624 1.00 94.00 91 ARG A N 1
ATOM 778 C CA . ARG A 1 91 ? -11.383 -2.263 -3.994 1.00 94.00 91 ARG A CA 1
ATOM 779 C C . ARG A 1 91 ? -10.297 -1.845 -4.976 1.00 94.00 91 ARG A C 1
ATOM 781 O O . ARG A 1 91 ? -9.914 -2.667 -5.804 1.00 94.00 91 ARG A O 1
ATOM 788 N N . TYR A 1 92 ? -9.787 -0.621 -4.848 1.00 94.12 92 TYR A N 1
ATOM 789 C CA . TYR A 1 92 ? -8.712 -0.098 -5.685 1.00 94.12 92 TYR A CA 1
ATOM 790 C C . TYR A 1 92 ? -7.460 -0.983 -5.609 1.00 94.12 92 TYR A C 1
ATOM 792 O O . TYR A 1 92 ? -6.975 -1.456 -6.632 1.00 94.12 92 TYR A O 1
ATOM 800 N N . TRP A 1 93 ? -6.988 -1.317 -4.404 1.00 93.31 93 TRP A N 1
ATOM 801 C CA . TRP A 1 93 ? -5.787 -2.146 -4.229 1.00 93.31 93 TRP A CA 1
ATOM 802 C C . TRP A 1 93 ? -6.012 -3.648 -4.465 1.00 93.31 93 TRP A C 1
ATOM 804 O O . TRP A 1 93 ? -5.052 -4.403 -4.656 1.00 93.31 93 TRP A O 1
ATOM 814 N N . LYS A 1 94 ? -7.271 -4.107 -4.507 1.00 90.19 94 LYS A N 1
ATOM 815 C CA . LYS A 1 94 ? -7.616 -5.519 -4.742 1.00 90.19 94 LYS A CA 1
ATOM 816 C C . LYS A 1 94 ? -7.085 -6.053 -6.071 1.00 90.19 94 LYS A C 1
ATOM 818 O O . LYS A 1 94 ? -6.716 -7.229 -6.142 1.00 90.19 94 LYS A O 1
ATOM 823 N N . GLN A 1 95 ? -6.976 -5.188 -7.081 1.00 87.56 95 GLN A N 1
ATOM 824 C CA . GLN A 1 95 ? -6.485 -5.530 -8.420 1.00 87.56 95 GLN A CA 1
ATOM 825 C C . GLN A 1 95 ? -5.092 -6.188 -8.413 1.00 87.56 95 GLN A C 1
ATOM 827 O O . GLN A 1 95 ? -4.802 -7.033 -9.259 1.00 87.56 95 GLN A O 1
ATOM 832 N N . TYR A 1 96 ? -4.258 -5.883 -7.414 1.00 86.31 96 TYR A N 1
ATOM 833 C CA . TYR A 1 96 ? -2.902 -6.430 -7.294 1.00 86.31 96 TYR A CA 1
ATOM 834 C C . TYR A 1 96 ? -2.842 -7.807 -6.628 1.00 86.31 96 TYR A C 1
ATOM 836 O O . TYR A 1 96 ? -1.835 -8.505 -6.731 1.00 86.31 96 TYR A O 1
ATOM 844 N N . THR A 1 97 ? -3.926 -8.226 -5.974 1.00 77.69 97 THR A N 1
ATOM 845 C CA . THR A 1 97 ? -4.029 -9.538 -5.314 1.00 77.69 97 THR A CA 1
ATOM 846 C C . THR A 1 97 ? -4.972 -10.505 -6.018 1.00 77.69 97 THR A C 1
ATOM 848 O O . THR A 1 97 ? -4.761 -11.711 -5.927 1.00 77.69 97 THR A O 1
ATOM 851 N N . ASP A 1 98 ? -5.972 -10.011 -6.753 1.00 66.81 98 ASP A N 1
ATOM 852 C CA . ASP A 1 98 ? -6.964 -10.867 -7.424 1.00 66.81 98 ASP A CA 1
ATOM 853 C C . ASP A 1 98 ? -6.356 -11.714 -8.552 1.00 66.81 98 ASP A C 1
ATOM 855 O O . ASP A 1 98 ? -6.840 -12.802 -8.841 1.00 66.81 98 ASP A O 1
ATOM 859 N N . ALA A 1 99 ? -5.241 -11.283 -9.144 1.00 51.66 99 ALA A N 1
ATOM 860 C CA . ALA A 1 99 ? -4.563 -12.041 -10.191 1.00 51.66 99 ALA A CA 1
ATOM 861 C C . ALA A 1 99 ? -3.634 -13.163 -9.664 1.00 51.66 99 ALA A C 1
ATOM 863 O O . ALA A 1 99 ? -2.944 -13.783 -10.471 1.00 51.66 99 ALA A O 1
ATOM 864 N N . ILE A 1 100 ? -3.529 -13.384 -8.346 1.00 49.50 100 ILE A N 1
ATOM 865 C CA . ILE A 1 100 ? -2.697 -14.452 -7.732 1.00 49.50 100 ILE A CA 1
ATOM 866 C C . ILE A 1 100 ? -3.550 -15.698 -7.374 1.00 49.50 100 ILE A C 1
ATOM 868 O O . ILE A 1 100 ? -3.038 -16.649 -6.794 1.00 49.50 100 ILE A O 1
ATOM 872 N N . SER A 1 101 ? -4.843 -15.708 -7.727 1.00 38.22 101 SER A N 1
ATOM 873 C CA . SER A 1 101 ? -5.769 -16.830 -7.468 1.00 38.22 101 SER A CA 1
ATOM 874 C C . SER A 1 101 ? -5.819 -17.832 -8.617 1.00 38.22 101 SER A C 1
ATOM 876 O O . SER A 1 101 ? -5.845 -17.371 -9.780 1.00 38.22 101 SER A O 1
#